Protein AF-A0A813HYG2-F1 (afdb_monomer)

Solvent-accessible surface area (backbone atoms only — not comparable to full-atom values): 5501 Å² total; per-residue (Å²): 113,69,67,62,59,51,46,69,59,48,52,61,51,33,39,76,68,55,69,41,89,97,49,80,33,72,70,50,54,57,52,55,73,69,57,67,83,82,39,68,86,77,62,58,75,79,73,61,80,88,73,77,70,77,83,87,66,86,53,77,92,49,62,47,66,49,76,40,79,42,96,88,62,63,75,44,43,45,68,75,54,78,133

Structure (mmCIF, N/CA/C/O backbone):
data_AF-A0A813HYG2-F1
#
_entry.id   AF-A0A813HYG2-F1
#
loop_
_atom_site.group_PDB
_atom_site.id
_atom_site.type_symbol
_atom_site.label_atom_id
_atom_site.label_alt_id
_atom_site.label_comp_id
_atom_site.label_asym_id
_atom_site.label_entity_id
_atom_site.label_seq_id
_atom_site.pdbx_PDB_ins_code
_atom_site.Cartn_x
_atom_site.Cartn_y
_atom_site.Cartn_z
_atom_site.occupancy
_atom_site.B_iso_or_equiv
_atom_site.auth_seq_id
_atom_site.auth_comp_id
_atom_site.auth_asym_id
_atom_site.auth_atom_id
_atom_site.pdbx_PDB_model_num
ATOM 1 N N . ALA A 1 1 ? 23.379 5.769 -30.282 1.00 70.56 1 ALA A N 1
ATOM 2 C CA . ALA A 1 1 ? 23.920 5.947 -28.914 1.00 70.56 1 ALA A CA 1
ATOM 3 C C . ALA A 1 1 ? 22.923 6.609 -27.951 1.00 70.56 1 ALA A C 1
ATOM 5 O O . ALA A 1 1 ? 22.751 6.097 -26.854 1.00 70.56 1 ALA A O 1
ATOM 6 N N . VAL A 1 2 ? 22.218 7.680 -28.349 1.00 81.56 2 VAL A N 1
ATOM 7 C CA . VAL A 1 2 ? 21.271 8.416 -27.476 1.00 81.56 2 VAL A CA 1
ATOM 8 C C . VAL A 1 2 ? 20.145 7.538 -26.905 1.00 81.56 2 VAL A C 1
ATOM 10 O O . VAL A 1 2 ? 19.863 7.615 -25.714 1.00 81.56 2 VAL A O 1
ATOM 13 N N . GLY A 1 3 ? 19.559 6.641 -27.708 1.00 77.88 3 GLY A N 1
ATOM 14 C CA . GLY A 1 3 ? 18.485 5.749 -27.241 1.00 77.88 3 GLY A CA 1
ATOM 15 C C . GLY A 1 3 ? 18.907 4.782 -26.126 1.00 77.88 3 GLY A C 1
ATOM 16 O O . GLY A 1 3 ? 18.157 4.581 -25.177 1.00 77.88 3 GLY A O 1
ATOM 17 N N . LEU A 1 4 ? 20.131 4.244 -26.184 1.00 85.56 4 LEU A N 1
ATOM 18 C CA . LEU A 1 4 ? 20.650 3.331 -25.156 1.00 85.56 4 LEU A CA 1
ATOM 19 C C . LEU A 1 4 ? 20.929 4.070 -23.836 1.00 85.56 4 LEU A C 1
ATOM 21 O O . LEU A 1 4 ? 20.700 3.541 -22.751 1.00 85.56 4 LEU A O 1
ATOM 25 N N . TRP A 1 5 ? 21.395 5.317 -23.935 1.00 87.62 5 TRP A N 1
ATOM 26 C CA . TRP A 1 5 ? 21.630 6.179 -22.779 1.00 87.62 5 TRP A CA 1
ATOM 27 C C . TRP A 1 5 ? 20.322 6.612 -22.106 1.00 87.62 5 TRP A C 1
ATOM 29 O O . TRP A 1 5 ? 20.230 6.595 -20.884 1.00 87.62 5 TRP A O 1
ATOM 39 N N . ALA A 1 6 ? 19.286 6.931 -22.886 1.00 86.00 6 ALA A N 1
ATOM 40 C CA . ALA A 1 6 ? 17.962 7.215 -22.339 1.00 86.00 6 ALA A CA 1
ATOM 41 C C . ALA A 1 6 ? 17.363 5.974 -21.652 1.00 86.00 6 ALA A C 1
ATOM 43 O O . ALA A 1 6 ? 16.894 6.059 -20.516 1.00 86.00 6 ALA A O 1
ATOM 44 N N . ALA A 1 7 ? 17.450 4.803 -22.292 1.00 85.19 7 ALA A N 1
ATOM 45 C CA . ALA A 1 7 ? 16.952 3.549 -21.730 1.00 85.19 7 ALA A CA 1
ATOM 46 C C . ALA A 1 7 ? 17.629 3.191 -20.394 1.00 85.19 7 ALA A C 1
ATOM 48 O O . ALA A 1 7 ? 16.944 2.793 -19.455 1.00 85.19 7 ALA A O 1
ATOM 49 N N . SER A 1 8 ? 18.943 3.406 -20.256 1.00 88.06 8 SER A N 1
ATOM 50 C CA . SER A 1 8 ? 19.661 3.112 -19.004 1.00 88.06 8 SER A CA 1
ATOM 51 C C . SER A 1 8 ? 19.232 3.987 -17.820 1.00 88.06 8 SER A C 1
ATOM 53 O O . SER A 1 8 ? 19.425 3.596 -16.671 1.00 88.06 8 SER A O 1
ATOM 55 N N . LYS A 1 9 ? 18.629 5.155 -18.081 1.00 88.50 9 LYS A N 1
ATOM 56 C CA . LYS A 1 9 ? 18.059 6.036 -17.051 1.00 88.50 9 LYS A CA 1
ATOM 57 C C . LYS A 1 9 ? 16.598 5.725 -16.757 1.00 88.50 9 LYS A C 1
ATOM 59 O O . LYS A 1 9 ? 16.193 5.784 -15.602 1.00 88.50 9 LYS A O 1
ATOM 64 N N . ILE A 1 10 ? 15.823 5.383 -17.783 1.00 88.44 10 ILE A N 1
ATOM 65 C CA . ILE A 1 10 ? 14.380 5.162 -17.660 1.00 88.44 10 ILE A CA 1
ATOM 66 C C . ILE A 1 10 ? 14.079 3.795 -17.033 1.00 88.44 10 ILE A C 1
ATOM 68 O O . ILE A 1 10 ? 13.236 3.709 -16.145 1.00 88.44 10 ILE A O 1
ATOM 72 N N . VAL A 1 11 ? 14.792 2.737 -17.431 1.00 87.31 11 VAL A N 1
ATOM 73 C CA . VAL A 1 11 ? 14.514 1.365 -16.970 1.00 87.31 11 VAL A CA 1
ATOM 74 C C . VAL A 1 11 ? 14.608 1.216 -15.441 1.00 87.31 11 VAL A C 1
ATOM 76 O O . VAL A 1 11 ? 13.679 0.656 -14.861 1.00 87.31 11 VAL A O 1
ATOM 79 N N . PRO A 1 12 ? 15.631 1.748 -14.740 1.00 86.56 12 PRO A N 1
ATOM 80 C CA . PRO A 1 12 ? 15.677 1.680 -13.277 1.00 86.56 12 PRO A CA 1
ATOM 81 C C . PRO A 1 12 ? 14.537 2.441 -12.590 1.00 86.56 12 PRO A C 1
ATOM 83 O O . PRO A 1 12 ? 14.040 1.992 -11.559 1.00 86.56 12 PRO A O 1
ATOM 86 N N . VAL A 1 13 ? 14.102 3.573 -13.159 1.00 87.38 13 VAL A N 1
ATOM 87 C CA . VAL A 1 13 ? 12.973 4.354 -12.627 1.00 87.38 13 VAL A CA 1
ATOM 88 C C . VAL A 1 13 ? 11.679 3.564 -12.780 1.00 87.38 13 VAL A C 1
ATOM 90 O O . VAL A 1 13 ? 10.957 3.392 -11.804 1.00 87.38 13 VAL A O 1
ATOM 93 N N . MET A 1 14 ? 11.428 3.011 -13.969 1.00 85.75 14 MET A N 1
ATOM 94 C CA . MET A 1 14 ? 10.264 2.159 -14.220 1.00 85.75 14 MET A CA 1
ATOM 95 C C . MET A 1 14 ? 10.250 0.924 -13.316 1.00 85.75 14 MET A C 1
ATOM 97 O O . MET A 1 14 ? 9.190 0.554 -12.827 1.00 85.75 14 MET A O 1
ATOM 101 N N . TYR A 1 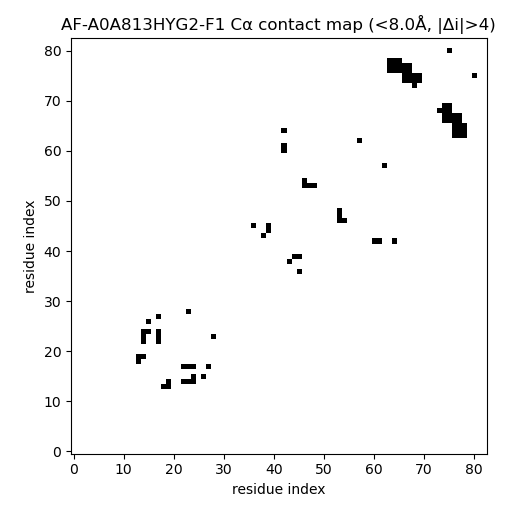15 ? 11.412 0.314 -13.061 1.00 86.12 15 TYR A N 1
ATOM 102 C CA . TYR A 1 15 ? 11.534 -0.817 -12.141 1.00 86.12 15 TYR A CA 1
ATOM 103 C C . TYR A 1 15 ? 11.187 -0.418 -10.705 1.00 86.12 15 TYR A C 1
ATOM 105 O O . TYR A 1 15 ? 10.404 -1.092 -10.052 1.00 86.12 15 TYR A O 1
ATOM 113 N N . HIS A 1 16 ? 11.719 0.704 -10.217 1.00 84.50 16 HIS A N 1
ATOM 114 C CA . HIS A 1 16 ? 11.428 1.179 -8.865 1.00 84.50 16 HIS A CA 1
ATOM 115 C C . HIS A 1 16 ? 9.956 1.590 -8.674 1.00 84.50 16 HIS A C 1
ATOM 117 O O . HIS A 1 16 ? 9.414 1.464 -7.578 1.00 84.50 16 HIS A O 1
ATOM 123 N N . TRP A 1 17 ? 9.318 2.087 -9.737 1.00 81.62 17 TRP A N 1
ATOM 124 C CA . TRP A 1 17 ? 7.930 2.557 -9.734 1.00 81.62 17 TRP A CA 1
ATOM 125 C C . TRP A 1 17 ? 6.923 1.473 -10.141 1.00 81.62 17 TRP A C 1
ATOM 127 O O . TRP A 1 17 ? 5.745 1.782 -10.287 1.00 81.62 17 TRP A O 1
ATOM 137 N N . GLU A 1 18 ? 7.359 0.220 -10.317 1.00 81.56 18 GLU A N 1
ATOM 138 C CA . GLU A 1 18 ? 6.498 -0.911 -10.714 1.00 81.56 18 GLU A CA 1
ATOM 139 C C . GLU A 1 18 ? 5.775 -0.701 -12.058 1.00 81.56 18 GLU A C 1
ATOM 141 O O . GLU A 1 18 ? 4.690 -1.219 -12.301 1.00 81.56 18 GLU A O 1
ATOM 146 N N . MET A 1 19 ? 6.378 0.069 -12.965 1.00 81.75 19 MET A N 1
ATOM 147 C CA . MET A 1 19 ? 5.801 0.385 -14.277 1.00 81.75 19 MET A CA 1
ATOM 148 C C . MET A 1 19 ? 6.130 -0.665 -15.349 1.00 81.75 19 MET A C 1
ATOM 150 O O . MET A 1 19 ? 5.757 -0.492 -16.509 1.00 81.75 19 MET A O 1
ATOM 154 N N . ILE A 1 20 ? 6.871 -1.722 -14.999 1.00 82.75 20 ILE A N 1
ATOM 155 C CA . ILE A 1 20 ? 7.239 -2.811 -15.910 1.00 82.75 20 ILE A CA 1
ATOM 156 C C . ILE A 1 20 ? 6.277 -3.983 -15.666 1.00 82.75 20 ILE A C 1
ATOM 158 O O . ILE A 1 20 ? 6.371 -4.635 -14.625 1.00 82.75 20 ILE A O 1
ATOM 162 N N . PRO A 1 21 ? 5.369 -4.295 -16.609 1.00 76.25 21 PRO A N 1
ATOM 163 C CA . PRO A 1 21 ? 4.422 -5.390 -16.441 1.00 76.25 21 PRO A CA 1
ATOM 164 C C . PRO A 1 21 ? 5.144 -6.721 -16.208 1.00 76.25 21 PRO A C 1
ATOM 166 O O . PRO A 1 21 ? 6.078 -7.065 -16.932 1.00 76.25 21 PRO A O 1
ATOM 169 N N . GLY A 1 22 ? 4.702 -7.480 -15.205 1.00 78.25 22 GLY A N 1
ATOM 170 C CA . GLY A 1 22 ? 5.251 -8.802 -14.886 1.00 78.25 22 GLY A CA 1
ATOM 171 C C . GLY A 1 22 ? 6.586 -8.800 -14.133 1.00 78.25 22 GLY A C 1
ATOM 172 O O . GLY A 1 22 ? 7.115 -9.875 -13.861 1.00 78.25 22 GLY A O 1
ATOM 173 N N . VAL A 1 23 ? 7.129 -7.633 -13.769 1.00 82.56 23 VAL A N 1
ATOM 174 C CA . VAL A 1 23 ? 8.376 -7.517 -13.004 1.00 82.56 23 VAL A CA 1
ATOM 175 C C . VAL A 1 23 ? 8.128 -6.693 -11.746 1.00 82.56 23 VAL A C 1
ATOM 177 O O . VAL A 1 23 ? 7.872 -5.499 -11.839 1.00 82.56 23 VAL A O 1
ATOM 180 N N . ALA A 1 24 ? 8.257 -7.326 -10.579 1.00 82.25 24 ALA A N 1
ATOM 181 C CA . ALA A 1 24 ? 8.125 -6.657 -9.287 1.00 82.25 24 ALA A CA 1
ATOM 182 C C . ALA A 1 24 ? 9.496 -6.321 -8.680 1.00 82.25 24 ALA A C 1
ATOM 184 O O . ALA A 1 24 ? 10.396 -7.173 -8.659 1.00 82.25 24 ALA A O 1
ATOM 185 N N . SER A 1 25 ? 9.666 -5.104 -8.157 1.00 85.00 25 SER A N 1
ATOM 186 C CA . SER A 1 25 ? 10.907 -4.725 -7.467 1.00 85.00 25 SER A CA 1
ATOM 187 C C . SER A 1 25 ? 10.990 -5.308 -6.047 1.00 85.00 25 SER A C 1
ATOM 189 O O . SER A 1 25 ? 9.970 -5.666 -5.450 1.00 85.00 25 SER A O 1
ATOM 191 N N . PRO A 1 26 ? 12.184 -5.359 -5.419 1.00 86.88 26 PRO A N 1
ATOM 192 C CA . PRO A 1 26 ? 12.325 -5.817 -4.038 1.00 86.88 26 PRO A CA 1
ATOM 193 C C . PRO A 1 26 ? 11.521 -4.953 -3.060 1.00 86.88 26 PRO A C 1
ATOM 195 O O . PRO A 1 26 ? 11.025 -5.453 -2.054 1.00 86.88 26 PRO A O 1
ATOM 198 N N . ALA A 1 27 ? 11.348 -3.661 -3.369 1.00 82.38 27 ALA A N 1
ATOM 199 C CA . ALA A 1 27 ? 10.543 -2.752 -2.562 1.00 82.38 27 ALA A CA 1
ATOM 200 C C . ALA A 1 27 ? 9.046 -3.078 -2.650 1.00 82.38 27 ALA A C 1
ATOM 202 O O . ALA A 1 27 ? 8.312 -2.850 -1.689 1.00 82.38 27 ALA A O 1
ATOM 203 N N . TRP A 1 28 ? 8.565 -3.602 -3.779 1.00 81.75 28 TRP A N 1
ATOM 204 C CA . TRP A 1 28 ? 7.202 -4.122 -3.872 1.00 81.75 28 TRP A CA 1
ATOM 205 C C . TRP A 1 28 ? 7.031 -5.391 -3.053 1.00 81.75 28 TRP A C 1
ATOM 207 O O . TRP A 1 28 ? 6.111 -5.441 -2.248 1.00 81.75 28 TRP A O 1
ATOM 217 N N . TRP A 1 29 ? 7.956 -6.351 -3.140 1.00 84.00 29 TRP A N 1
ATOM 218 C CA . TRP A 1 29 ? 7.895 -7.568 -2.318 1.00 84.00 29 TRP A CA 1
ATOM 219 C C . TRP A 1 29 ? 7.925 -7.268 -0.817 1.00 84.00 29 TRP A C 1
ATOM 221 O O . TRP A 1 29 ? 7.147 -7.843 -0.060 1.00 84.00 29 TRP A O 1
ATOM 231 N N . ALA A 1 30 ? 8.765 -6.320 -0.389 1.00 85.94 30 ALA A N 1
ATOM 232 C CA . ALA A 1 30 ? 8.809 -5.870 0.999 1.00 85.94 30 ALA A CA 1
ATOM 233 C C . ALA A 1 30 ? 7.470 -5.265 1.453 1.00 85.94 30 ALA A C 1
ATOM 235 O O . ALA A 1 30 ? 6.996 -5.580 2.540 1.00 85.94 30 ALA A O 1
ATOM 236 N N . ARG A 1 31 ? 6.826 -4.442 0.611 1.00 79.56 31 ARG A N 1
ATOM 237 C CA . ARG A 1 31 ? 5.491 -3.887 0.888 1.00 79.56 31 ARG A CA 1
ATOM 238 C C . ARG A 1 31 ? 4.424 -4.979 0.897 1.00 79.56 31 ARG A C 1
ATOM 240 O O . ARG A 1 31 ? 3.647 -5.046 1.841 1.00 79.56 31 ARG A O 1
ATOM 247 N N . ALA A 1 32 ? 4.423 -5.868 -0.090 1.00 79.62 32 ALA A N 1
ATOM 248 C CA . ALA A 1 32 ? 3.472 -6.968 -0.201 1.00 79.62 32 ALA A CA 1
ATOM 249 C C . ALA A 1 32 ? 3.533 -7.910 1.010 1.00 79.62 32 ALA A C 1
ATOM 251 O O . ALA A 1 32 ? 2.492 -8.340 1.493 1.00 79.62 32 ALA A O 1
ATOM 252 N N . ALA A 1 33 ? 4.726 -8.161 1.560 1.00 81.69 33 ALA A N 1
ATOM 253 C CA . ALA A 1 33 ? 4.904 -8.970 2.768 1.00 81.69 33 ALA A CA 1
ATOM 254 C C . ALA A 1 33 ? 4.297 -8.332 4.033 1.00 81.69 33 ALA A C 1
ATOM 256 O O . ALA A 1 33 ? 3.993 -9.040 4.989 1.00 81.69 33 ALA A O 1
ATOM 257 N N . THR A 1 34 ? 4.110 -7.007 4.049 1.00 79.19 34 THR A N 1
ATOM 258 C CA . THR A 1 34 ? 3.417 -6.304 5.144 1.00 79.19 34 THR A CA 1
ATOM 259 C C . THR A 1 34 ? 1.899 -6.279 4.983 1.00 79.19 34 THR A C 1
ATOM 261 O O . THR A 1 34 ? 1.194 -5.926 5.927 1.00 79.19 34 THR A O 1
ATOM 264 N N . ILE A 1 35 ? 1.382 -6.647 3.806 1.00 71.00 35 ILE A N 1
ATOM 265 C CA . ILE A 1 35 ? -0.056 -6.680 3.553 1.00 71.00 35 ILE A CA 1
ATOM 266 C C . ILE A 1 35 ? -0.638 -7.919 4.233 1.00 71.00 35 ILE A C 1
ATOM 268 O O . ILE A 1 35 ? -0.313 -9.057 3.894 1.00 71.00 35 ILE A O 1
ATOM 272 N N . ARG A 1 36 ? -1.513 -7.687 5.211 1.00 66.62 36 ARG A N 1
ATOM 273 C CA . ARG A 1 36 ? -2.193 -8.733 5.972 1.00 66.62 36 ARG A CA 1
ATOM 274 C C . ARG A 1 36 ? -3.536 -9.077 5.345 1.00 66.62 36 ARG A C 1
ATOM 276 O O . ARG A 1 36 ? -4.570 -8.544 5.727 1.00 66.62 36 ARG A O 1
ATOM 283 N N . TYR A 1 37 ? -3.526 -9.993 4.381 1.00 62.62 37 TYR A N 1
ATOM 284 C CA . TYR A 1 37 ? -4.741 -10.453 3.690 1.00 62.62 37 TYR A CA 1
ATOM 285 C C . TYR A 1 37 ? -5.699 -11.270 4.577 1.00 62.62 37 TYR A C 1
ATOM 287 O O . TYR A 1 37 ? -6.817 -11.576 4.176 1.00 62.62 37 TYR A O 1
ATOM 295 N N . ASP A 1 38 ? -5.270 -11.630 5.784 1.00 64.25 38 ASP A N 1
ATOM 296 C CA . ASP A 1 38 ? -6.009 -12.430 6.756 1.00 64.25 38 ASP A CA 1
ATOM 297 C C . ASP A 1 38 ? -6.915 -11.599 7.686 1.00 64.25 38 ASP A C 1
ATOM 299 O O . ASP A 1 38 ? -7.689 -12.163 8.451 1.00 64.25 38 ASP A O 1
ATOM 303 N N . HIS A 1 39 ? -6.872 -10.265 7.591 1.00 61.03 39 HIS A N 1
ATOM 304 C CA . HIS A 1 39 ? -7.651 -9.319 8.412 1.00 61.03 39 HIS A CA 1
ATOM 305 C C . HIS A 1 39 ? -9.034 -8.958 7.839 1.00 61.03 39 HIS A C 1
ATOM 307 O O . HIS A 1 39 ? -9.667 -8.000 8.284 1.00 61.03 39 HIS A O 1
ATOM 313 N N . TYR A 1 40 ? -9.544 -9.733 6.878 1.00 52.84 40 TYR A N 1
ATOM 314 C CA . TYR A 1 40 ? -10.818 -9.449 6.200 1.00 52.84 40 TYR A CA 1
ATOM 315 C C . TYR A 1 40 ? -12.037 -9.437 7.146 1.00 52.84 40 TYR A C 1
ATOM 317 O O . TYR A 1 40 ? -13.035 -8.789 6.852 1.00 52.84 40 TYR A O 1
ATOM 325 N N . THR A 1 41 ? -11.955 -10.085 8.313 1.00 52.41 41 THR A N 1
ATOM 326 C CA . THR A 1 41 ? -13.013 -10.084 9.341 1.00 52.41 41 THR A CA 1
ATOM 327 C C . THR A 1 41 ? -12.927 -8.922 10.337 1.00 52.41 41 THR A C 1
ATOM 329 O O . THR A 1 41 ? -13.912 -8.625 11.013 1.00 52.41 41 THR A O 1
ATOM 332 N N . GLU A 1 42 ? -11.771 -8.257 10.445 1.00 57.09 42 GLU A N 1
ATOM 333 C CA . GLU A 1 42 ? -11.506 -7.181 11.420 1.00 57.09 42 GLU A CA 1
ATOM 334 C C . GLU A 1 42 ? -11.905 -5.787 10.891 1.00 57.09 42 GLU A C 1
ATOM 336 O O . GLU A 1 42 ? -11.741 -4.778 11.572 1.00 57.09 42 GLU A O 1
ATOM 341 N N . GLY A 1 43 ? -12.490 -5.721 9.688 1.00 47.81 43 GLY A N 1
ATOM 342 C CA . GLY A 1 43 ? -13.008 -4.484 9.096 1.00 47.81 43 GLY A CA 1
ATOM 343 C C . GLY A 1 43 ? -11.960 -3.633 8.373 1.00 47.81 43 GLY A C 1
ATOM 344 O O . GLY A 1 43 ? -12.287 -2.539 7.915 1.00 47.81 43 GLY A O 1
ATOM 345 N N . ILE A 1 44 ? -10.725 -4.123 8.216 1.00 52.84 44 ILE A N 1
ATOM 346 C CA . ILE A 1 44 ? -9.728 -3.510 7.330 1.00 52.84 44 ILE A CA 1
ATOM 347 C C . ILE A 1 44 ? -9.955 -4.063 5.922 1.00 52.84 44 ILE A C 1
ATOM 349 O O . ILE A 1 44 ? -9.418 -5.099 5.534 1.00 52.84 44 ILE A O 1
ATOM 353 N N . VAL A 1 45 ? -10.798 -3.376 5.152 1.00 50.59 45 VAL A N 1
ATOM 354 C CA . VAL A 1 45 ? -11.041 -3.718 3.748 1.00 50.59 45 VAL A CA 1
ATOM 355 C C . VAL A 1 45 ? -9.834 -3.272 2.926 1.00 50.59 45 VAL A C 1
ATOM 357 O O . VAL A 1 45 ? -9.644 -2.080 2.676 1.00 50.59 45 VAL A O 1
ATOM 360 N N . TYR A 1 46 ? -9.020 -4.224 2.466 1.00 54.50 46 TYR A N 1
ATOM 361 C CA . TYR A 1 46 ? -8.107 -3.966 1.357 1.00 54.50 46 TYR A CA 1
ATOM 362 C C . TYR A 1 46 ? -8.954 -3.792 0.102 1.00 54.50 46 TYR A C 1
ATOM 364 O O . TYR A 1 46 ? -9.349 -4.771 -0.522 1.00 54.50 46 TYR A O 1
ATOM 372 N N . SER A 1 47 ? -9.277 -2.541 -0.234 1.00 56.16 47 SER A N 1
ATOM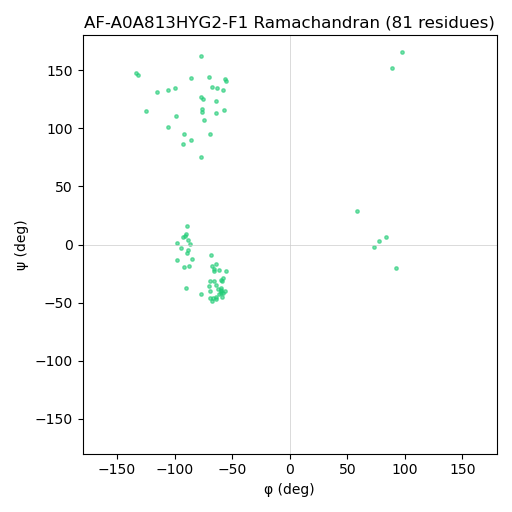 373 C CA . SER A 1 47 ? -9.923 -2.217 -1.504 1.00 56.16 47 SER A CA 1
ATOM 374 C C . SER A 1 47 ? -9.024 -2.740 -2.626 1.00 56.16 47 SER A C 1
ATOM 376 O O . SER A 1 47 ? -7.887 -2.265 -2.744 1.00 56.16 47 SER A O 1
ATOM 378 N N . PRO A 1 48 ? -9.473 -3.719 -3.428 1.00 56.94 48 PRO A N 1
ATOM 379 C CA . PRO A 1 48 ? -8.673 -4.267 -4.505 1.00 56.94 48 PRO A CA 1
ATOM 380 C C . PRO A 1 48 ? -8.702 -3.274 -5.670 1.00 56.94 48 PRO A C 1
ATOM 382 O O . PRO A 1 48 ? -9.395 -3.468 -6.667 1.00 56.94 48 PRO A O 1
ATOM 385 N N . TYR A 1 49 ? -7.948 -2.180 -5.523 1.00 50.56 49 TYR A N 1
ATOM 386 C CA . TYR A 1 49 ? -7.841 -1.105 -6.511 1.00 50.56 49 TYR A CA 1
ATOM 387 C C . TYR A 1 49 ? -7.408 -1.620 -7.898 1.00 50.56 49 TYR A C 1
ATOM 389 O O . TYR A 1 49 ? -7.746 -0.995 -8.898 1.00 50.56 49 TYR A O 1
ATOM 397 N N . ASP A 1 50 ? -6.755 -2.787 -7.967 1.00 54.03 50 ASP A N 1
ATOM 398 C CA . ASP A 1 50 ? -6.276 -3.406 -9.211 1.00 54.03 50 ASP A CA 1
ATOM 399 C C . ASP A 1 50 ? -7.280 -4.349 -9.905 1.00 54.03 50 ASP A C 1
ATOM 401 O O . ASP A 1 50 ? -7.022 -4.789 -11.023 1.00 54.03 50 ASP A O 1
ATOM 405 N N . THR A 1 51 ? -8.429 -4.674 -9.293 1.00 59.03 51 THR A N 1
ATOM 406 C CA . THR A 1 51 ? -9.408 -5.620 -9.893 1.00 59.03 51 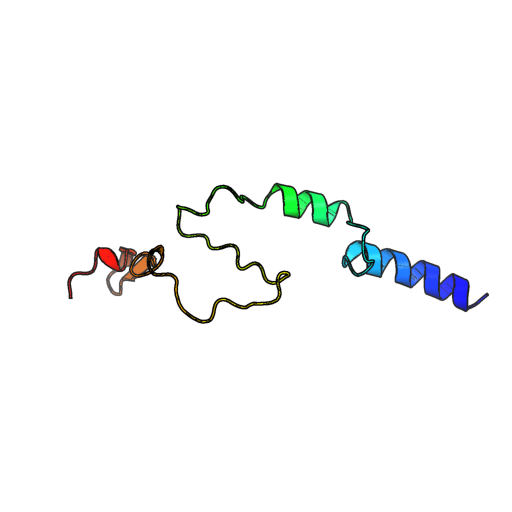THR A CA 1
ATOM 407 C C . THR A 1 51 ? -10.534 -4.959 -10.694 1.00 59.03 51 THR A C 1
ATOM 409 O O . THR A 1 51 ? -11.312 -5.657 -11.336 1.00 59.03 51 THR A O 1
ATOM 412 N N . GLY A 1 52 ? -10.585 -3.623 -10.734 1.00 55.00 52 GLY A N 1
ATOM 413 C CA . GLY A 1 52 ? -11.403 -2.863 -11.689 1.00 55.00 52 GLY A CA 1
ATOM 414 C C . GLY A 1 52 ? -12.810 -2.467 -11.231 1.00 55.00 52 GLY A C 1
ATOM 415 O O . GLY A 1 52 ? -13.332 -1.485 -11.756 1.00 55.00 52 GLY A O 1
ATOM 416 N N . ASP A 1 53 ? -13.389 -3.128 -10.225 1.00 58.31 53 ASP A N 1
ATOM 417 C CA . ASP A 1 53 ? -14.705 -2.760 -9.686 1.00 58.31 53 ASP A CA 1
ATOM 418 C C . ASP A 1 53 ? -14.577 -2.065 -8.318 1.00 58.31 53 ASP A C 1
ATOM 420 O O . ASP A 1 53 ? -14.372 -2.724 -7.295 1.00 58.31 53 ASP A O 1
ATOM 424 N N . PRO A 1 54 ? -14.677 -0.722 -8.258 1.00 60.34 54 PRO A N 1
ATOM 425 C CA . PRO A 1 54 ? -14.600 0.000 -6.996 1.00 60.34 54 PRO A CA 1
ATOM 426 C C . PRO A 1 54 ? -15.822 -0.313 -6.129 1.00 60.34 54 PRO A C 1
ATOM 428 O O . PRO A 1 54 ? -16.961 -0.263 -6.597 1.00 60.34 54 PRO A O 1
ATOM 431 N N . ILE A 1 55 ? -15.592 -0.563 -4.840 1.00 64.44 55 ILE A N 1
ATOM 432 C CA . ILE A 1 55 ? -16.662 -0.681 -3.846 1.00 64.44 55 ILE A CA 1
ATOM 433 C C . ILE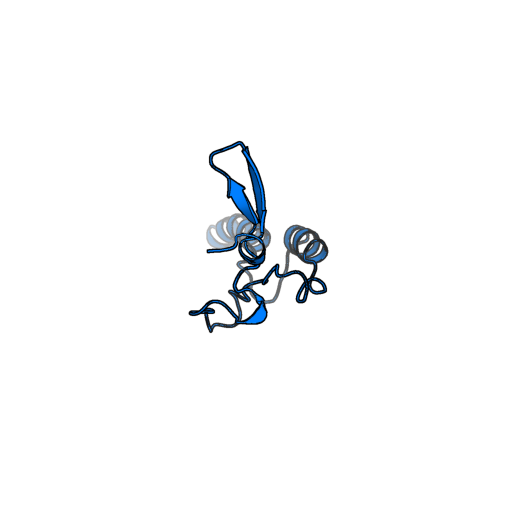 A 1 55 ? -17.369 0.682 -3.751 1.00 64.44 55 ILE A C 1
ATOM 435 O O . ILE A 1 55 ? -16.767 1.672 -3.338 1.00 64.44 55 ILE A O 1
ATOM 439 N N . ARG A 1 56 ? -18.635 0.748 -4.182 1.00 69.81 56 ARG A N 1
ATOM 440 C CA . ARG A 1 56 ? -19.433 1.994 -4.215 1.00 69.81 56 ARG A CA 1
ATOM 441 C C . ARG A 1 56 ? -20.253 2.232 -2.954 1.00 69.81 56 ARG A C 1
ATOM 443 O O . ARG A 1 56 ? -20.671 3.357 -2.699 1.00 69.81 56 ARG A O 1
ATOM 450 N N . GLU A 1 57 ? -20.487 1.180 -2.184 1.00 68.19 57 GLU A N 1
ATOM 451 C CA . GLU A 1 57 ? -21.344 1.185 -1.003 1.00 68.19 57 GLU A CA 1
ATOM 452 C C . GLU A 1 57 ? -20.612 0.512 0.155 1.00 68.19 57 GLU A C 1
ATOM 454 O O . GLU A 1 57 ? -19.836 -0.419 -0.053 1.00 68.19 57 GLU A O 1
ATOM 459 N N . ILE A 1 58 ? -20.842 0.990 1.380 1.00 68.12 58 ILE A N 1
ATOM 460 C CA . ILE A 1 58 ? -20.249 0.382 2.575 1.00 68.12 58 ILE A CA 1
ATOM 461 C C . ILE A 1 58 ? -20.799 -1.047 2.730 1.00 68.12 58 ILE A C 1
ATOM 463 O O . ILE A 1 58 ? -22.021 -1.194 2.840 1.00 68.12 58 ILE A O 1
ATOM 467 N N . PRO A 1 59 ? -19.933 -2.081 2.794 1.00 73.00 59 PRO A N 1
ATOM 468 C CA . PRO A 1 59 ? -20.356 -3.450 3.079 1.00 73.00 59 PRO A CA 1
ATOM 469 C C . PRO A 1 59 ? -21.114 -3.540 4.408 1.00 73.00 59 PRO A C 1
ATOM 471 O O . PRO A 1 59 ? -20.749 -2.875 5.381 1.00 73.00 59 PRO A O 1
ATOM 474 N N . GLU A 1 60 ? -22.154 -4.376 4.469 1.00 72.56 60 GLU A N 1
ATOM 475 C CA . GLU A 1 60 ? -23.038 -4.489 5.642 1.00 72.56 60 GLU A CA 1
ATOM 476 C C . GLU A 1 60 ? -22.255 -4.827 6.921 1.00 72.56 60 GLU A C 1
ATOM 478 O O . GLU A 1 60 ? -22.469 -4.233 7.974 1.00 72.56 60 GLU A O 1
ATOM 483 N N . GLU A 1 61 ? -21.264 -5.710 6.806 1.00 70.31 61 GLU A N 1
ATOM 484 C CA . GLU A 1 61 ? -20.359 -6.111 7.888 1.00 70.31 61 GLU A CA 1
ATOM 485 C C . GLU A 1 61 ? -19.457 -4.995 8.433 1.00 70.31 61 GLU A C 1
ATOM 487 O O . GLU A 1 61 ? -18.905 -5.147 9.527 1.00 70.31 61 GLU A O 1
ATOM 492 N N . CYS A 1 62 ? -19.305 -3.888 7.702 1.00 67.88 62 CYS A N 1
ATOM 493 C CA . CYS A 1 62 ? -18.522 -2.719 8.101 1.00 67.88 62 CYS A CA 1
ATOM 494 C C . CYS A 1 62 ? -19.389 -1.600 8.704 1.00 67.88 62 CYS A C 1
ATOM 496 O O . CYS A 1 62 ? -18.846 -0.672 9.312 1.00 67.88 62 CYS A O 1
ATOM 498 N N . LYS A 1 63 ? -20.722 -1.661 8.568 1.00 75.75 63 LYS A N 1
ATOM 499 C CA . LYS A 1 63 ? -21.624 -0.636 9.113 1.00 75.75 63 LYS A CA 1
ATOM 500 C C . LYS A 1 63 ? -21.537 -0.594 10.639 1.00 75.75 63 LYS A C 1
ATOM 502 O O . LYS A 1 63 ? -21.530 -1.623 11.306 1.00 75.75 63 LYS A O 1
ATOM 507 N N . GLY A 1 64 ? -21.444 0.611 11.202 1.00 74.06 64 GLY A N 1
ATOM 508 C CA . GLY A 1 64 ? -21.391 0.816 12.654 1.00 74.06 64 GLY A CA 1
ATOM 509 C C . GLY A 1 64 ? -20.065 0.424 13.323 1.00 74.06 64 GLY A C 1
ATOM 510 O O . GLY A 1 64 ? -19.902 0.660 14.513 1.00 74.06 64 GLY A O 1
ATOM 511 N N . LYS A 1 65 ? -19.078 -0.111 12.594 1.00 75.25 65 LYS A N 1
ATOM 512 C CA . LYS A 1 65 ? -17.768 -0.482 13.165 1.00 75.25 65 LYS A CA 1
ATOM 513 C C . LYS A 1 65 ? -16.733 0.646 13.129 1.00 75.25 65 LYS A C 1
ATOM 515 O O . LYS A 1 65 ? -15.561 0.424 13.418 1.00 75.25 65 LYS A O 1
ATOM 520 N N . MET A 1 66 ? -17.140 1.863 12.770 1.00 78.00 66 MET A N 1
ATOM 521 C CA . MET A 1 66 ? -16.222 2.997 12.698 1.00 78.00 66 MET A CA 1
ATOM 522 C C . MET A 1 66 ? -15.906 3.525 14.100 1.00 78.00 66 MET A C 1
ATOM 524 O O . MET A 1 66 ? -16.812 3.836 14.873 1.00 78.00 66 MET A O 1
ATOM 528 N N . LEU A 1 67 ? -14.617 3.639 14.426 1.00 81.31 67 LEU A N 1
ATOM 529 C CA . LEU A 1 67 ? -14.161 4.233 15.679 1.00 81.31 67 LEU A CA 1
ATOM 530 C C . LEU A 1 67 ? -14.283 5.761 15.587 1.00 81.31 67 LEU A C 1
ATOM 532 O O . LEU A 1 67 ? -13.607 6.404 14.785 1.00 81.31 67 LEU A O 1
ATOM 536 N N . LEU A 1 68 ? -15.159 6.346 16.397 1.00 81.12 68 LEU A N 1
ATOM 537 C CA . LEU A 1 68 ? -15.468 7.771 16.387 1.00 81.12 68 LEU A CA 1
ATOM 538 C C . LEU A 1 68 ? -14.841 8.474 17.592 1.00 81.12 68 LEU A C 1
ATOM 540 O O . LEU A 1 68 ? -14.972 8.036 18.740 1.0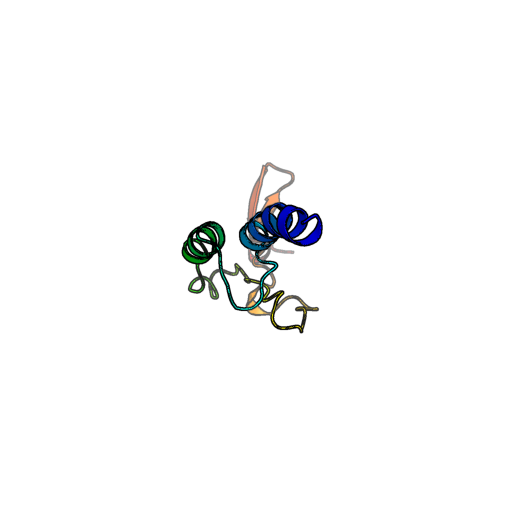0 81.12 68 LEU A O 1
ATOM 544 N N . ALA A 1 69 ? -14.186 9.604 17.325 1.00 83.31 69 ALA A N 1
ATOM 545 C CA . ALA A 1 69 ? -13.682 10.495 18.360 1.00 83.31 69 ALA A CA 1
ATOM 546 C C . ALA A 1 69 ? -14.844 11.285 18.981 1.00 83.31 69 ALA A C 1
ATOM 548 O O . ALA A 1 69 ? -15.609 11.957 18.286 1.00 83.31 69 ALA A O 1
ATOM 549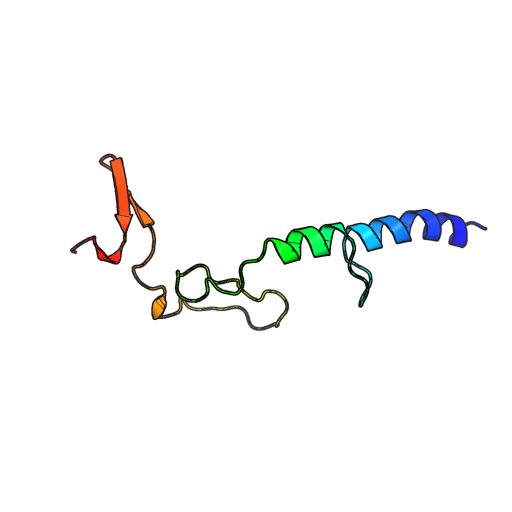 N N . GLN A 1 70 ? -14.977 11.216 20.302 1.00 80.94 70 GLN A N 1
ATOM 550 C CA . GLN A 1 70 ? -16.064 11.865 21.029 1.00 80.94 70 GLN A CA 1
ATOM 551 C C . GLN A 1 70 ? -15.729 13.325 21.355 1.00 80.94 70 GLN A C 1
ATOM 553 O O . GLN A 1 70 ? -14.607 13.647 21.744 1.00 80.94 70 GLN A O 1
ATOM 558 N N . LYS A 1 71 ? -16.733 14.216 21.309 1.00 79.12 71 LYS A N 1
ATOM 559 C CA . LYS A 1 71 ? -16.569 15.643 21.673 1.00 79.12 71 LYS A CA 1
ATOM 560 C C . LYS A 1 71 ? -16.056 15.851 23.104 1.00 79.12 71 LYS A C 1
ATOM 562 O O . LYS A 1 71 ? -15.400 16.850 23.373 1.00 79.12 71 LYS A O 1
ATOM 567 N N . LYS A 1 72 ? -16.365 14.926 24.021 1.00 79.94 72 LYS A N 1
ATOM 568 C CA . LYS A 1 72 ? -15.927 14.952 25.430 1.00 79.94 72 LYS A CA 1
ATOM 569 C C . LYS A 1 72 ? -14.596 14.219 25.670 1.00 79.94 72 LYS A C 1
ATOM 571 O O . LYS A 1 72 ? -14.196 14.065 26.819 1.00 79.94 72 LYS A O 1
ATOM 576 N N . GLY A 1 73 ? -13.916 13.793 24.605 1.00 77.88 73 GLY A N 1
ATOM 577 C CA . GLY A 1 73 ? -12.715 12.969 24.674 1.00 77.88 73 GLY A CA 1
ATOM 578 C C . GLY A 1 73 ? -13.030 11.472 24.699 1.00 77.88 73 GLY A C 1
ATOM 579 O O . GLY A 1 73 ? -14.097 11.046 25.141 1.00 77.88 73 GLY A O 1
ATOM 580 N N . GLY A 1 74 ? -12.084 10.681 24.197 1.00 82.88 74 GLY A N 1
ATOM 581 C CA . GLY A 1 74 ? -12.203 9.230 24.071 1.00 82.88 74 GLY A CA 1
ATOM 582 C C . GLY A 1 74 ? -12.630 8.762 22.680 1.00 82.88 74 GLY A C 1
ATOM 583 O O . GLY A 1 74 ? -13.092 9.540 21.841 1.00 82.88 74 GLY A O 1
ATOM 584 N N . TRP A 1 75 ? -12.452 7.464 22.461 1.00 82.44 75 TRP A N 1
ATOM 585 C CA . TRP A 1 75 ? -12.808 6.756 21.238 1.00 82.44 75 TRP A CA 1
ATOM 586 C C . TRP A 1 75 ? -13.912 5.755 21.567 1.00 82.44 75 TRP A C 1
ATOM 588 O O . TRP A 1 75 ? -13.792 5.025 22.549 1.00 8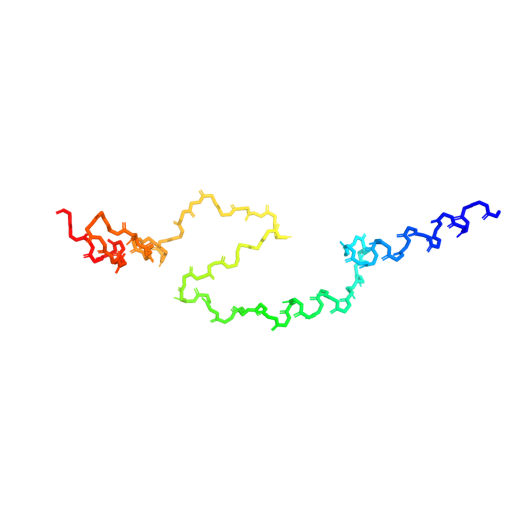2.44 75 TRP A O 1
ATOM 598 N N . LYS A 1 76 ? -14.984 5.741 20.776 1.00 82.88 76 LYS A N 1
ATOM 599 C CA . LYS A 1 76 ? -16.065 4.751 20.884 1.00 82.88 76 LYS A CA 1
ATOM 600 C C . LYS A 1 76 ? -16.416 4.219 19.507 1.00 82.88 76 LYS A C 1
ATOM 602 O O . LYS A 1 76 ? -16.323 4.967 18.533 1.00 82.88 76 LYS A O 1
ATOM 607 N N . LEU A 1 77 ? -16.821 2.958 19.418 1.00 81.31 77 LEU A N 1
ATOM 608 C CA . LEU A 1 77 ? -17.357 2.422 18.169 1.00 81.31 77 LEU A CA 1
ATOM 609 C C . LEU A 1 77 ? -18.727 3.042 17.887 1.00 81.31 77 LEU A C 1
ATOM 611 O O . LEU A 1 77 ? -19.508 3.286 18.804 1.00 81.31 77 LEU A O 1
ATOM 615 N N . GLN A 1 78 ? -19.030 3.286 16.614 1.00 78.81 78 GLN A N 1
ATOM 616 C CA . GLN A 1 78 ? -20.324 3.826 16.198 1.00 78.81 78 GLN A CA 1
ATOM 617 C C . GLN A 1 78 ? -21.494 2.921 16.632 1.00 78.81 78 GLN A C 1
ATOM 619 O O . GLN A 1 78 ? -22.550 3.430 16.975 1.00 78.81 78 GLN A O 1
ATOM 624 N N . SER A 1 79 ? -21.296 1.603 16.701 1.00 79.31 79 SER A N 1
ATOM 625 C CA . SER A 1 79 ? -22.273 0.627 17.203 1.00 79.31 79 SER A CA 1
ATOM 626 C C . SER A 1 79 ? -22.551 0.732 18.706 1.00 79.31 79 SER A C 1
ATOM 628 O O . SER A 1 79 ? -23.539 0.189 19.179 1.00 79.31 79 SER A O 1
ATOM 630 N N . GLU A 1 80 ? -21.668 1.385 19.464 1.00 78.69 80 GLU A N 1
ATOM 631 C CA . GLU A 1 80 ? -21.791 1.605 20.914 1.00 78.69 80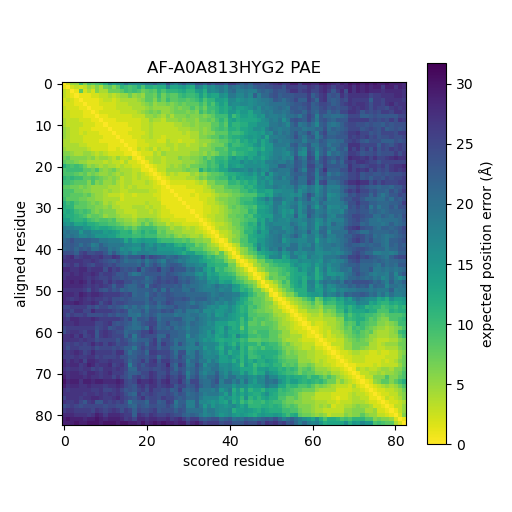 GLU A CA 1
ATOM 632 C C . GLU A 1 80 ? -22.356 2.995 21.241 1.00 78.69 80 GLU A C 1
ATOM 634 O O . GLU A 1 80 ? -22.446 3.391 22.407 1.00 78.69 80 GLU A O 1
ATOM 639 N N . MET A 1 81 ? -22.681 3.773 20.210 1.00 72.56 81 MET A N 1
ATOM 640 C CA . MET A 1 81 ? -23.398 5.029 20.341 1.00 72.56 81 MET A CA 1
ATOM 641 C C . MET A 1 81 ? -24.888 4.705 20.206 1.00 72.56 81 MET A C 1
ATOM 643 O O . MET A 1 81 ? -25.385 4.564 19.093 1.00 72.56 81 MET A O 1
ATOM 647 N N . GLU A 1 82 ? -25.577 4.522 21.337 1.00 63.34 82 GLU A N 1
ATOM 648 C CA . GLU A 1 82 ? -27.048 4.560 21.366 1.00 63.34 82 GLU A CA 1
ATOM 649 C C . GLU A 1 82 ? -27.522 5.904 20.777 1.00 63.34 82 GLU A C 1
ATOM 651 O O . GLU A 1 82 ? -26.856 6.923 20.994 1.00 63.34 82 GLU A O 1
ATOM 656 N N . GLU A 1 83 ? -28.612 5.876 19.995 1.00 56.34 83 GLU A N 1
ATOM 657 C CA . GLU A 1 83 ? -29.210 7.056 19.333 1.00 56.34 83 GLU A CA 1
ATOM 658 C C . GLU A 1 83 ? -29.441 8.248 20.276 1.00 56.34 83 GLU A C 1
ATOM 660 O O . GLU A 1 83 ? -29.958 8.051 21.401 1.00 56.34 83 GLU A O 1
#

Organism: Polarella glacialis (NCBI:txid89957)

pLDDT: mean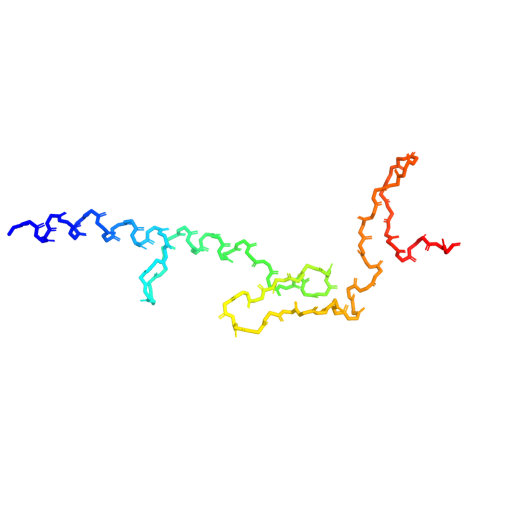 74.14, std 11.55, range [47.81, 88.5]

Sequence (83 aa):
AVGLWAASKIVPVMYHWEMIPGVASPAWWARAATIRYDHYTEGIVYSPYDTGDPIREIPEECKGKMLLAQKKGGWKLQSEMEE

Secondary structure (DSSP, 8-state):
-HHHHHHHHHHHHHHHTT-STT---HHHHHHHHH--TT-TTTT-----TTSS----S--GGGTT--EEE-TTSSEEEGGG---

Foldseek 3Di:
DVVVVVCVVVVVVCQVVVVDPPHHHPVRVVVVVPDDPPCPQVLPDPQPPPPPDGDPDDPPSNPQQDWDADPVGDTDGSVPDDD

Nearest PDB structures (foldseek):
  4w4u-assembly1_E  TM=2.613E-01  e=9.470E+00  Saccharomyces cerevisiae S288C

Radius of gyration: 21.18 Å; Cα contacts (8 Å, |Δi|>4): 48; chains: 1; bounding box: 53×28×54 Å

Mean predicted aligned error: 14.79 Å